Protein AF-X1Q453-F1 (afdb_monomer_lite)

Organism: NCBI:txid412755

Radius of gyration: 16.12 Å; chains: 1; bounding box: 34×32×43 Å

Foldseek 3Di:
DPPPPDDDDDDDDDDDDPDPVRLVVVVVVVCVVCVVPVPDDDDDDDDDDDPPPPPD

Sequence (56 aa):
MEQDKKELCTIRIMFPVTSDEQAIEYKRKIAAILSEIPDAQIQFSLMSGRPTIPTT

Structure (mmCIF, N/CA/C/O backbone):
data_AF-X1Q453-F1
#
_entry.id   AF-X1Q453-F1
#
loop_
_atom_site.group_PDB
_atom_site.id
_atom_site.type_symbol
_atom_site.label_atom_id
_atom_site.label_alt_id
_atom_site.label_comp_id
_atom_site.label_asym_id
_atom_site.label_entity_id
_atom_site.label_seq_id
_atom_site.pdbx_PDB_ins_code
_atom_site.Cartn_x
_atom_site.Cartn_y
_atom_site.Cartn_z
_atom_site.occupancy
_atom_site.B_iso_or_equiv
_atom_site.auth_seq_id
_atom_site.auth_comp_id
_atom_site.auth_asym_id
_atom_site.auth_atom_id
_atom_site.pdbx_PDB_model_num
ATOM 1 N N . MET A 1 1 ? -10.743 6.000 34.209 1.00 47.84 1 MET A N 1
ATOM 2 C CA . MET A 1 1 ? -10.471 6.515 32.854 1.00 47.84 1 MET A CA 1
ATOM 3 C C . MET A 1 1 ? -9.969 5.336 32.054 1.00 47.84 1 MET A C 1
ATOM 5 O O . MET A 1 1 ? -8.847 4.901 32.275 1.00 47.84 1 MET A O 1
ATOM 9 N N . GLU A 1 2 ? -10.851 4.731 31.268 1.00 58.28 2 GLU A N 1
ATOM 10 C CA . GLU A 1 2 ? -10.503 3.629 30.375 1.00 58.28 2 GLU A CA 1
ATOM 11 C C . GLU A 1 2 ? -9.590 4.227 29.302 1.00 58.28 2 GLU A C 1
ATOM 13 O O . GLU A 1 2 ? -10.013 5.091 28.540 1.00 58.28 2 GLU A O 1
ATOM 18 N N . GLN A 1 3 ? -8.292 3.917 29.356 1.00 60.28 3 GLN A N 1
ATOM 19 C CA . GLN A 1 3 ? -7.380 4.327 28.294 1.00 60.28 3 GLN A CA 1
ATOM 20 C C . GLN A 1 3 ? -7.852 3.625 27.029 1.00 60.28 3 GLN A C 1
ATOM 22 O O . GLN A 1 3 ? -7.810 2.398 26.966 1.00 60.28 3 GLN A O 1
ATOM 27 N N . ASP A 1 4 ? -8.322 4.419 26.072 1.00 61.22 4 ASP A N 1
ATOM 28 C CA . ASP A 1 4 ? -8.639 4.036 24.702 1.00 61.22 4 ASP A CA 1
ATOM 29 C C . ASP A 1 4 ? -7.458 3.211 24.155 1.00 61.22 4 ASP A C 1
ATOM 31 O O . ASP A 1 4 ? -6.419 3.751 23.763 1.00 61.22 4 ASP A O 1
ATOM 35 N N . LYS A 1 5 ? -7.546 1.878 24.267 1.00 63.41 5 LYS A N 1
ATOM 36 C CA . LYS A 1 5 ? -6.484 0.942 23.883 1.00 63.41 5 LYS A CA 1
ATOM 37 C C . LYS A 1 5 ? -6.453 0.883 22.362 1.00 63.41 5 LYS A C 1
ATOM 39 O O . LYS A 1 5 ? -6.985 -0.031 21.745 1.00 63.41 5 LYS A O 1
ATOM 44 N N . LYS A 1 6 ? -5.848 1.893 21.745 1.00 72.38 6 LYS A N 1
ATOM 45 C CA . LYS A 1 6 ? -5.533 1.869 20.320 1.00 72.38 6 LYS A CA 1
ATOM 46 C C . LYS A 1 6 ? -4.371 0.905 20.114 1.00 72.38 6 LYS A C 1
ATOM 48 O O . LYS A 1 6 ? -3.231 1.209 20.459 1.00 72.38 6 LYS A O 1
ATOM 53 N N . GLU A 1 7 ? -4.672 -0.282 19.605 1.00 80.75 7 GLU A N 1
ATOM 54 C CA . GLU A 1 7 ? -3.659 -1.258 19.214 1.00 80.75 7 GLU A CA 1
ATOM 55 C C . GLU A 1 7 ? -3.042 -0.842 17.874 1.00 80.75 7 GLU A C 1
ATOM 57 O O . GLU A 1 7 ? -3.747 -0.599 16.894 1.00 80.75 7 GLU A O 1
ATOM 62 N N . LEU A 1 8 ? -1.712 -0.731 17.830 1.00 82.69 8 LEU A N 1
ATOM 63 C CA . LEU A 1 8 ? -0.988 -0.401 16.606 1.00 82.69 8 LEU A CA 1
ATOM 64 C C . LEU A 1 8 ? -0.649 -1.689 15.851 1.00 82.69 8 LEU A C 1
ATOM 66 O O . LEU A 1 8 ? 0.151 -2.500 16.320 1.00 82.69 8 LEU A O 1
ATOM 70 N N . CYS A 1 9 ? -1.219 -1.863 14.662 1.00 82.81 9 CYS A N 1
ATOM 71 C CA . CYS A 1 9 ? -0.833 -2.945 13.762 1.00 82.81 9 CYS A CA 1
ATOM 72 C C . CYS A 1 9 ? 0.362 -2.503 12.901 1.00 82.81 9 CYS A C 1
ATOM 74 O O . CYS A 1 9 ? 0.230 -1.614 12.061 1.00 82.81 9 CYS A O 1
ATOM 76 N N . THR A 1 10 ? 1.527 -3.128 13.096 1.00 86.06 10 THR A N 1
ATOM 77 C CA . THR A 1 10 ? 2.746 -2.837 12.323 1.00 86.06 10 THR A CA 1
ATOM 78 C C . THR A 1 10 ? 3.095 -4.012 11.418 1.00 86.06 10 THR A C 1
ATOM 80 O O . THR A 1 10 ? 3.342 -5.117 11.896 1.00 86.06 10 THR A O 1
ATOM 83 N N . ILE A 1 11 ? 3.189 -3.763 10.110 1.00 84.38 11 ILE A N 1
ATOM 84 C CA . ILE A 1 11 ? 3.583 -4.761 9.108 1.00 84.38 11 ILE A CA 1
ATOM 85 C C . ILE A 1 11 ? 4.814 -4.244 8.360 1.00 84.38 11 ILE A C 1
ATOM 87 O O . ILE A 1 11 ? 4.803 -3.138 7.822 1.00 84.38 11 ILE A O 1
ATOM 91 N N . ARG A 1 12 ? 5.881 -5.050 8.299 1.00 85.62 12 ARG A N 1
ATOM 92 C CA . ARG A 1 12 ? 7.098 -4.741 7.533 1.00 85.62 12 ARG A CA 1
ATOM 93 C C . ARG A 1 12 ? 7.197 -5.658 6.319 1.00 85.62 12 ARG A C 1
ATOM 95 O O . ARG A 1 12 ? 7.457 -6.847 6.465 1.00 85.62 12 ARG A O 1
ATOM 102 N N . ILE A 1 13 ? 7.033 -5.088 5.128 1.00 83.19 13 ILE A N 1
ATOM 103 C CA . ILE A 1 13 ? 7.102 -5.804 3.848 1.00 83.19 13 ILE A CA 1
ATOM 104 C C . ILE A 1 13 ? 8.382 -5.377 3.126 1.00 83.19 13 ILE A C 1
ATOM 106 O O . ILE A 1 13 ? 8.635 -4.185 2.971 1.00 83.19 13 ILE A O 1
ATOM 110 N N . MET A 1 14 ? 9.205 -6.339 2.707 1.00 85.25 14 MET A N 1
ATOM 111 C CA . MET A 1 14 ? 10.459 -6.095 1.987 1.00 85.25 14 MET A CA 1
ATOM 112 C C . MET A 1 14 ? 10.491 -6.974 0.743 1.00 85.25 14 MET A C 1
ATOM 114 O O . MET A 1 14 ? 10.345 -8.189 0.841 1.00 85.25 14 MET A O 1
ATOM 118 N N . PHE A 1 15 ? 10.683 -6.361 -0.418 1.00 84.00 15 PHE A N 1
ATOM 119 C CA . PHE A 1 15 ? 10.769 -7.051 -1.699 1.00 84.00 15 PHE A CA 1
ATOM 120 C C . PHE A 1 15 ? 11.798 -6.348 -2.592 1.00 84.00 15 PHE A C 1
ATOM 122 O O . PHE A 1 15 ? 11.998 -5.137 -2.450 1.00 84.00 15 PHE A O 1
ATOM 129 N N . PRO A 1 16 ? 12.486 -7.086 -3.481 1.00 87.62 16 PRO A N 1
ATOM 130 C CA . PRO A 1 16 ? 13.393 -6.478 -4.440 1.00 87.62 16 PRO A CA 1
ATOM 131 C C . PRO A 1 16 ? 12.602 -5.650 -5.456 1.00 87.62 16 PRO A C 1
ATOM 133 O O . PRO A 1 16 ? 11.548 -6.072 -5.928 1.00 87.62 16 PRO A O 1
ATOM 136 N N . VAL A 1 17 ? 13.141 -4.486 -5.806 1.00 89.00 17 VAL A N 1
ATOM 137 C CA . VAL A 1 17 ? 12.640 -3.638 -6.893 1.00 89.00 17 VAL A CA 1
ATOM 138 C C . VAL A 1 17 ? 13.707 -3.526 -7.967 1.00 89.00 17 VAL A C 1
ATOM 140 O O . VAL A 1 17 ? 14.898 -3.482 -7.661 1.00 89.00 17 VAL A O 1
ATOM 143 N N . THR A 1 18 ? 13.292 -3.490 -9.229 1.00 88.19 18 THR A N 1
ATOM 144 C CA . THR A 1 18 ? 14.217 -3.379 -10.366 1.00 88.19 18 THR A CA 1
ATOM 145 C C . THR A 1 18 ? 14.580 -1.932 -10.687 1.00 88.19 18 THR A C 1
ATOM 147 O O . THR A 1 18 ? 15.574 -1.686 -11.366 1.00 88.19 18 THR A O 1
ATOM 150 N N . SER A 1 19 ? 13.772 -0.967 -10.237 1.00 88.50 19 SER A N 1
ATOM 151 C CA . SER A 1 19 ? 13.962 0.466 -10.491 1.00 88.50 19 SER A CA 1
ATOM 152 C C . SER A 1 19 ? 13.231 1.318 -9.451 1.00 88.50 19 SER A C 1
ATOM 154 O O . SER A 1 19 ? 12.219 0.888 -8.890 1.00 88.50 19 SER A O 1
ATOM 156 N N . ASP A 1 20 ? 13.689 2.554 -9.240 1.00 87.38 20 ASP A N 1
ATOM 157 C CA . ASP A 1 20 ? 13.040 3.531 -8.356 1.00 87.38 20 ASP A CA 1
ATOM 158 C C . ASP A 1 20 ? 11.577 3.799 -8.743 1.00 87.38 20 ASP A C 1
ATOM 160 O O . ASP A 1 20 ? 10.710 3.902 -7.875 1.00 87.38 20 ASP A O 1
ATOM 164 N N . GLU A 1 21 ? 11.273 3.838 -10.044 1.00 91.19 21 GLU A N 1
ATOM 165 C CA . GLU A 1 21 ? 9.913 4.040 -10.562 1.00 91.19 21 GLU A CA 1
ATOM 166 C C . GLU A 1 21 ? 8.948 2.950 -10.090 1.00 91.19 21 GLU A C 1
ATOM 168 O O . GLU A 1 21 ? 7.839 3.241 -9.636 1.00 91.19 21 GLU A O 1
ATOM 173 N N . GLN A 1 22 ? 9.400 1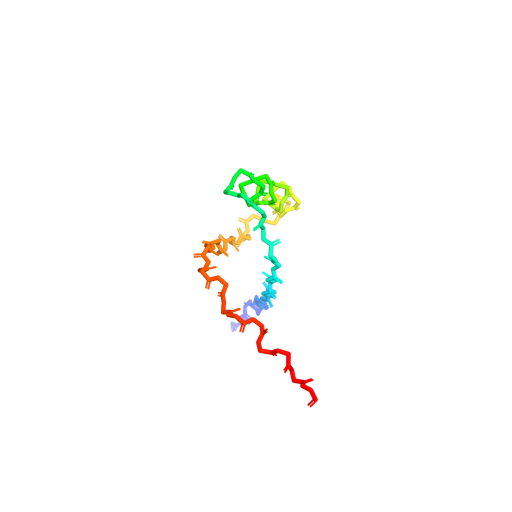.694 -10.117 1.00 90.75 22 GLN A N 1
ATOM 174 C CA . GLN A 1 22 ? 8.623 0.560 -9.634 1.00 90.75 22 GLN A CA 1
ATOM 175 C C . GLN A 1 22 ? 8.355 0.689 -8.126 1.00 90.75 22 GLN A C 1
ATOM 177 O O . GLN A 1 22 ? 7.237 0.459 -7.663 1.00 90.75 22 GLN A O 1
ATOM 182 N N . ALA A 1 23 ? 9.351 1.122 -7.351 1.00 89.44 23 ALA A N 1
ATOM 183 C CA . ALA A 1 23 ? 9.191 1.337 -5.917 1.00 89.44 23 ALA A CA 1
ATOM 184 C C . ALA A 1 23 ? 8.179 2.455 -5.603 1.00 89.44 23 ALA A C 1
ATOM 186 O O . ALA A 1 23 ? 7.352 2.319 -4.695 1.00 89.44 23 ALA A O 1
ATOM 187 N N . ILE A 1 24 ? 8.203 3.541 -6.379 1.00 91.12 24 ILE A N 1
ATOM 188 C CA . ILE A 1 24 ? 7.250 4.652 -6.267 1.00 91.12 24 ILE A CA 1
ATOM 189 C C . ILE A 1 24 ? 5.836 4.193 -6.633 1.00 91.12 24 ILE A C 1
ATOM 191 O O . ILE A 1 24 ? 4.881 4.563 -5.945 1.00 91.12 24 ILE A O 1
ATOM 195 N N . GLU A 1 25 ? 5.681 3.380 -7.678 1.00 92.75 25 GLU A N 1
ATOM 196 C CA . GLU A 1 25 ? 4.383 2.830 -8.068 1.00 92.75 25 GLU A CA 1
ATOM 197 C C . GLU A 1 25 ? 3.777 1.984 -6.942 1.00 92.75 25 GLU A C 1
ATOM 199 O O . GLU A 1 25 ? 2.621 2.193 -6.562 1.00 92.75 25 GLU A O 1
ATOM 204 N N . TYR A 1 26 ? 4.561 1.086 -6.339 1.00 90.62 26 TYR A N 1
ATOM 205 C CA . TYR A 1 26 ? 4.095 0.283 -5.210 1.00 90.62 26 TYR A CA 1
ATOM 206 C C . TYR A 1 26 ? 3.747 1.134 -3.995 1.00 90.62 26 TYR A C 1
ATOM 208 O O . TYR A 1 26 ? 2.693 0.926 -3.395 1.00 90.62 26 TYR A O 1
ATOM 216 N N . LYS A 1 27 ? 4.563 2.143 -3.666 1.00 89.38 27 LYS A N 1
ATOM 217 C CA . LYS A 1 27 ? 4.238 3.097 -2.599 1.00 89.38 27 LYS A CA 1
ATOM 218 C C . LYS A 1 27 ? 2.875 3.752 -2.840 1.00 89.38 27 LYS A C 1
ATOM 220 O O . LYS A 1 27 ? 2.082 3.850 -1.908 1.00 89.38 27 LYS A O 1
ATOM 225 N N . ARG A 1 28 ? 2.584 4.187 -4.073 1.00 92.12 28 ARG A N 1
ATOM 226 C CA . ARG A 1 28 ? 1.294 4.803 -4.434 1.00 92.12 28 ARG A CA 1
ATOM 227 C C . ARG A 1 28 ? 0.133 3.822 -4.304 1.00 92.12 28 ARG A C 1
ATOM 229 O O . ARG A 1 28 ? -0.889 4.187 -3.738 1.00 92.12 28 ARG A O 1
ATOM 236 N N . LYS A 1 29 ? 0.299 2.584 -4.780 1.00 92.25 29 LYS A N 1
ATOM 237 C CA . LYS A 1 29 ? -0.718 1.526 -4.658 1.00 92.25 29 LYS A CA 1
ATOM 238 C C . LYS A 1 29 ? -1.032 1.219 -3.191 1.00 92.25 29 LYS A C 1
ATOM 240 O O . LYS A 1 29 ? -2.197 1.182 -2.816 1.00 92.25 29 LYS A O 1
ATOM 245 N N . ILE A 1 30 ? -0.004 1.075 -2.354 1.00 89.88 30 ILE A N 1
ATOM 246 C CA . ILE A 1 30 ? -0.159 0.831 -0.912 1.00 89.88 30 ILE A CA 1
ATOM 247 C C . ILE A 1 30 ? -0.830 2.029 -0.227 1.00 89.88 30 ILE A C 1
ATOM 249 O O . ILE A 1 30 ? -1.739 1.838 0.573 1.00 89.88 30 ILE A O 1
ATOM 253 N N . ALA A 1 31 ? -0.440 3.258 -0.574 1.00 90.06 31 ALA A N 1
ATOM 254 C CA . ALA A 1 31 ? -1.073 4.467 -0.048 1.00 90.06 31 ALA A CA 1
ATOM 255 C C . ALA A 1 31 ? -2.552 4.585 -0.423 1.00 90.06 31 ALA A C 1
ATOM 257 O O . ALA A 1 31 ? -3.353 4.983 0.414 1.00 90.06 31 ALA A O 1
ATOM 258 N N . ALA A 1 32 ? -2.922 4.204 -1.647 1.00 92.94 32 ALA A N 1
ATOM 259 C CA . ALA A 1 32 ? -4.317 4.184 -2.069 1.00 92.94 32 ALA A CA 1
ATOM 260 C C . ALA A 1 32 ? -5.142 3.165 -1.265 1.00 92.94 32 ALA A C 1
ATOM 262 O O . ALA A 1 32 ? -6.233 3.497 -0.817 1.00 92.94 32 ALA A O 1
ATOM 263 N N . ILE A 1 33 ? -4.604 1.962 -1.027 1.00 90.81 33 ILE A N 1
ATOM 264 C CA . ILE A 1 33 ? -5.268 0.922 -0.221 1.00 90.81 33 ILE A CA 1
ATOM 265 C C . ILE A 1 33 ? -5.428 1.375 1.237 1.00 90.81 33 ILE A C 1
ATOM 267 O O . ILE A 1 33 ?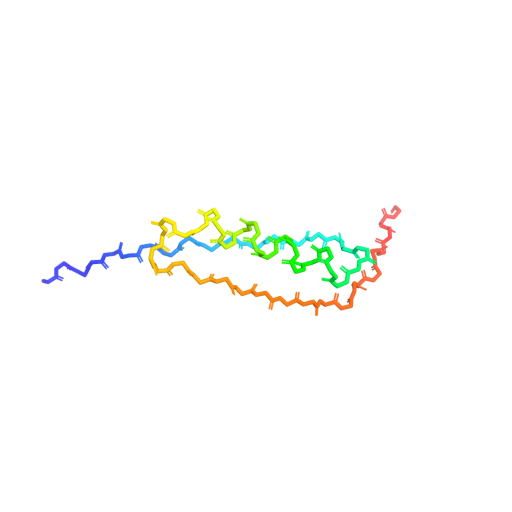 -6.470 1.170 1.844 1.00 90.81 33 ILE A O 1
ATOM 271 N N . LEU A 1 34 ? -4.403 2.014 1.803 1.00 88.94 34 LEU A N 1
ATOM 272 C CA . LEU A 1 34 ? -4.425 2.495 3.186 1.00 88.94 34 LEU A CA 1
ATOM 273 C C . LEU A 1 34 ? -5.174 3.825 3.360 1.00 88.94 34 LEU A C 1
ATOM 275 O O . LEU A 1 34 ? -5.300 4.294 4.487 1.00 88.94 34 LEU A O 1
ATOM 279 N N . SER A 1 35 ? -5.695 4.421 2.283 1.00 88.81 35 SER A N 1
ATOM 280 C CA . SER A 1 35 ? -6.395 5.711 2.330 1.00 88.81 35 SER A CA 1
ATOM 281 C C . SER A 1 35 ? -7.682 5.673 3.158 1.00 88.81 35 SER A C 1
ATOM 283 O O . SER A 1 35 ? -8.166 6.728 3.561 1.00 88.81 35 SER A O 1
ATOM 285 N N . GLU A 1 36 ? -8.242 4.488 3.404 1.00 89.88 36 GLU A N 1
ATOM 286 C CA . GLU A 1 36 ? -9.429 4.299 4.246 1.00 89.88 36 GLU A CA 1
ATOM 287 C C . GLU A 1 36 ? -9.106 4.351 5.750 1.00 89.88 36 GLU A C 1
ATOM 289 O O . GLU A 1 36 ? -10.009 4.472 6.575 1.00 89.88 36 GLU A O 1
ATOM 294 N N . ILE A 1 37 ? -7.820 4.287 6.118 1.00 88.31 37 ILE A N 1
ATOM 295 C CA . ILE A 1 37 ? -7.350 4.333 7.503 1.00 88.31 37 ILE A CA 1
ATOM 296 C C . ILE A 1 37 ? -6.712 5.714 7.740 1.00 88.31 37 ILE A C 1
ATOM 298 O O . ILE A 1 37 ? -5.565 5.932 7.348 1.00 88.31 37 ILE A O 1
ATOM 302 N N . PRO A 1 38 ? -7.412 6.662 8.391 1.00 80.38 38 PRO A N 1
ATOM 303 C CA . PRO A 1 38 ? -6.956 8.053 8.510 1.00 80.38 38 PRO A CA 1
ATOM 304 C C . PRO A 1 38 ? -5.644 8.210 9.295 1.00 80.38 38 PRO A C 1
ATOM 306 O O . PRO A 1 38 ? -4.887 9.145 9.051 1.00 80.38 38 PRO A O 1
ATOM 309 N N . ASP A 1 39 ? -5.354 7.282 10.207 1.00 84.69 39 ASP A N 1
ATOM 310 C CA . ASP A 1 39 ? -4.139 7.268 11.026 1.00 84.69 39 ASP A CA 1
ATOM 311 C C . ASP A 1 39 ? -3.008 6.402 10.431 1.00 84.69 39 ASP A C 1
ATOM 313 O O . ASP A 1 39 ? -1.965 6.217 11.065 1.00 84.69 39 ASP A O 1
ATOM 317 N N . ALA A 1 40 ? -3.180 5.839 9.227 1.00 84.62 40 ALA A N 1
ATOM 318 C CA . ALA A 1 40 ? -2.163 4.983 8.623 1.00 84.62 40 ALA A CA 1
ATOM 319 C C . ALA A 1 40 ? -0.932 5.790 8.195 1.00 84.62 40 ALA A C 1
ATOM 321 O O . ALA A 1 40 ? -0.998 6.696 7.365 1.00 84.62 40 ALA A O 1
ATOM 322 N N . GLN A 1 41 ? 0.231 5.401 8.719 1.00 84.88 41 GLN A N 1
ATOM 323 C CA . GLN A 1 41 ? 1.520 5.961 8.324 1.00 84.88 41 GLN A CA 1
ATOM 324 C C . GLN A 1 41 ? 2.324 4.946 7.518 1.00 84.88 41 GLN A C 1
ATOM 326 O O . GLN A 1 41 ? 2.489 3.794 7.918 1.00 84.88 41 GLN A O 1
ATOM 331 N N . ILE A 1 42 ? 2.868 5.391 6.386 1.00 85.56 42 ILE A N 1
ATOM 332 C CA . ILE A 1 42 ? 3.686 4.555 5.505 1.00 85.56 42 ILE A CA 1
ATOM 333 C C . ILE A 1 42 ? 5.140 4.971 5.653 1.00 85.56 42 ILE A C 1
ATOM 335 O O . ILE A 1 42 ? 5.551 6.032 5.180 1.00 85.56 42 ILE A O 1
ATOM 339 N N . GLN A 1 43 ? 5.937 4.102 6.264 1.00 84.38 43 GLN A N 1
ATOM 340 C CA . GLN A 1 43 ? 7.383 4.259 6.303 1.00 84.38 43 GLN A CA 1
ATOM 341 C C . GLN A 1 43 ? 7.997 3.593 5.066 1.00 84.38 43 GLN A C 1
ATOM 343 O O . GLN A 1 43 ? 8.087 2.372 4.976 1.00 84.38 43 GLN A O 1
ATOM 348 N N . PHE A 1 44 ? 8.392 4.410 4.089 1.00 83.94 44 PHE A N 1
ATOM 349 C CA . PHE A 1 44 ? 9.038 3.957 2.857 1.00 83.94 44 PHE A CA 1
ATOM 350 C C . PHE A 1 44 ? 10.542 4.235 2.916 1.00 83.94 44 PHE A C 1
ATOM 352 O O . PHE A 1 44 ? 10.963 5.347 3.237 1.00 83.94 44 PHE A O 1
ATOM 359 N N . SER A 1 45 ? 11.368 3.240 2.599 1.00 83.25 45 SER A N 1
ATOM 360 C CA . SER A 1 45 ? 12.822 3.398 2.504 1.00 83.25 45 SER A CA 1
ATOM 361 C C . SER A 1 45 ? 13.392 2.428 1.477 1.00 83.25 45 SER A C 1
ATOM 363 O O . SER A 1 45 ? 13.115 1.232 1.539 1.00 83.25 45 SER A O 1
ATOM 365 N N . LEU A 1 46 ? 14.207 2.943 0.558 1.00 81.38 46 LEU A N 1
ATOM 366 C CA . LEU A 1 46 ? 15.030 2.125 -0.325 1.00 81.38 46 LEU A CA 1
ATOM 367 C C . LEU A 1 46 ? 16.324 1.789 0.411 1.00 81.38 46 LEU A C 1
ATOM 369 O O . LEU A 1 46 ? 17.049 2.680 0.848 1.00 81.38 46 LEU A O 1
ATOM 373 N N . MET A 1 47 ? 16.598 0.500 0.577 1.00 79.94 47 MET A N 1
ATOM 374 C CA . MET A 1 47 ? 17.877 0.022 1.089 1.00 79.94 47 MET A CA 1
ATOM 375 C C . MET A 1 47 ? 18.599 -0.677 -0.051 1.00 79.94 47 MET A C 1
ATOM 377 O O . MET A 1 47 ? 17.995 -1.505 -0.735 1.00 79.94 47 MET A O 1
ATOM 381 N N . SER A 1 48 ? 19.886 -0.383 -0.233 1.00 71.75 48 SER A N 1
ATOM 382 C CA . 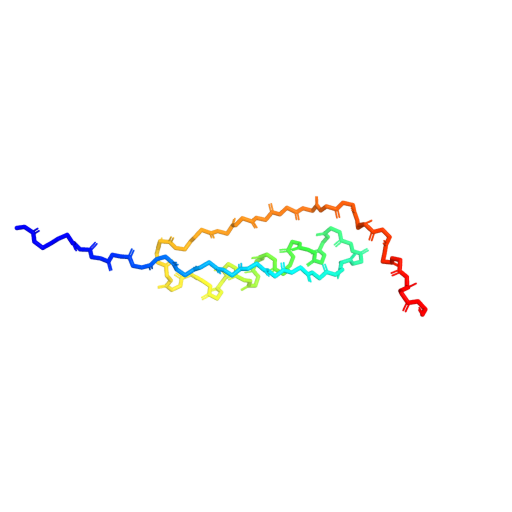SER A 1 48 ? 20.744 -1.195 -1.093 1.00 71.75 48 SER A CA 1
ATOM 383 C C . SER A 1 48 ? 20.653 -2.635 -0.600 1.00 71.75 48 SER A C 1
ATOM 385 O O .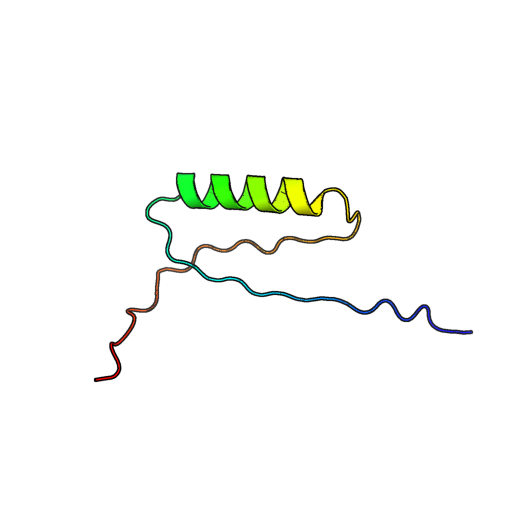 SER A 1 48 ? 20.954 -2.907 0.567 1.00 71.75 48 SER A O 1
ATOM 387 N N . GLY A 1 49 ? 20.137 -3.524 -1.453 1.00 64.38 49 GLY A N 1
ATOM 388 C CA . GLY A 1 49 ? 19.868 -4.907 -1.084 1.00 64.38 49 GLY A CA 1
ATOM 389 C C . GLY A 1 49 ? 21.105 -5.513 -0.438 1.00 64.38 49 GLY A C 1
ATOM 390 O O . GLY A 1 49 ? 22.190 -5.477 -1.019 1.00 64.38 49 GLY A O 1
ATOM 391 N N . ARG A 1 50 ? 20.961 -6.057 0.778 1.00 59.53 50 ARG A N 1
ATOM 392 C CA . ARG A 1 50 ? 21.993 -6.967 1.280 1.00 59.53 50 ARG A CA 1
ATOM 393 C C . ARG A 1 50 ? 22.110 -8.081 0.242 1.00 59.53 50 ARG A C 1
ATOM 395 O O . ARG A 1 50 ? 21.059 -8.587 -0.160 1.00 59.53 50 ARG A O 1
ATOM 402 N N . PRO A 1 51 ? 23.323 -8.463 -0.196 1.00 58.91 51 PRO A N 1
ATOM 403 C CA . PRO A 1 51 ? 23.467 -9.660 -1.004 1.00 58.91 51 PRO A CA 1
ATOM 404 C C . PRO A 1 51 ? 22.771 -10.782 -0.239 1.00 58.91 51 PRO A C 1
ATOM 406 O O . PRO A 1 51 ? 23.092 -11.043 0.923 1.00 58.91 51 PRO A O 1
ATOM 409 N N . THR A 1 52 ? 21.743 -11.373 -0.845 1.00 61.03 52 THR A N 1
ATOM 410 C CA . THR A 1 52 ? 21.151 -12.604 -0.339 1.00 61.03 52 THR A CA 1
ATOM 411 C C . THR A 1 52 ? 22.262 -13.629 -0.432 1.00 61.03 52 THR A C 1
ATOM 413 O O . THR A 1 52 ? 22.532 -14.137 -1.516 1.00 61.03 52 THR A O 1
ATOM 416 N N . ILE A 1 53 ? 22.985 -13.846 0.664 1.00 65.94 53 ILE A N 1
ATOM 417 C CA . ILE A 1 53 ? 23.930 -14.950 0.753 1.00 65.94 53 ILE A CA 1
ATOM 418 C C . ILE A 1 53 ? 23.049 -16.192 0.595 1.00 65.94 53 ILE A C 1
ATOM 420 O O . ILE A 1 53 ? 22.164 -16.385 1.435 1.00 65.94 53 ILE A O 1
ATOM 424 N N . PRO A 1 54 ? 23.175 -16.974 -0.489 1.00 59.19 54 PRO A N 1
ATOM 425 C CA . PRO A 1 54 ? 22.475 -18.240 -0.551 1.00 59.19 54 PRO A CA 1
ATOM 426 C C . PRO A 1 54 ? 23.046 -19.097 0.580 1.00 59.19 54 PRO A C 1
ATOM 428 O O . PRO A 1 54 ? 24.239 -19.398 0.594 1.00 59.19 54 PRO A O 1
ATOM 431 N N . THR A 1 55 ? 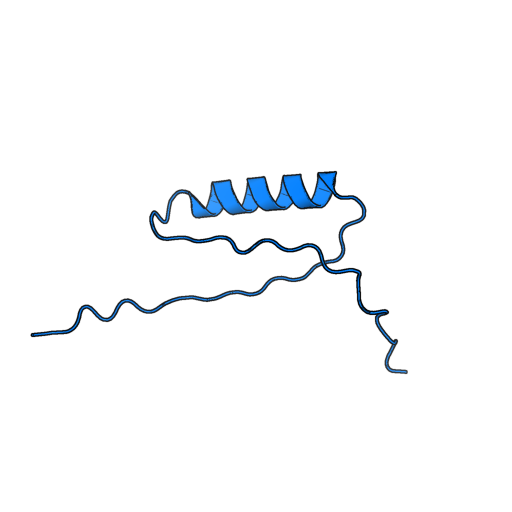22.224 -19.425 1.575 1.00 58.97 55 THR A N 1
ATOM 432 C CA . THR A 1 55 ? 22.564 -20.477 2.532 1.00 58.97 55 THR A CA 1
ATOM 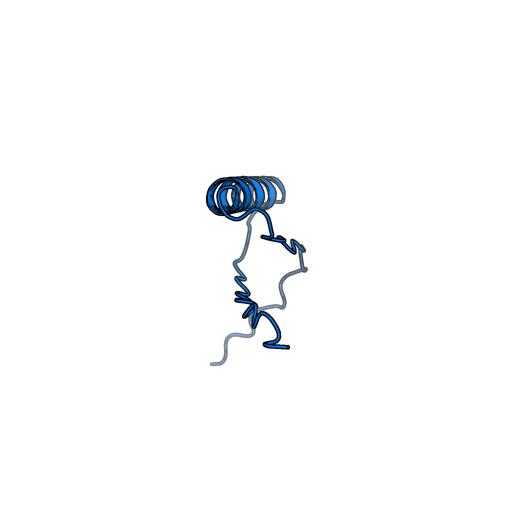433 C C . THR A 1 55 ? 22.483 -21.791 1.760 1.00 58.97 55 THR A C 1
ATOM 435 O O . THR A 1 55 ? 21.381 -22.278 1.509 1.00 58.97 55 THR A O 1
ATOM 438 N N . THR A 1 56 ? 23.638 -22.269 1.290 1.00 55.94 56 THR A N 1
ATOM 439 C CA . THR A 1 56 ? 23.841 -23.635 0.782 1.00 55.94 56 THR A CA 1
ATOM 440 C C . THR A 1 56 ? 23.557 -24.656 1.874 1.00 55.94 56 THR A C 1
ATOM 442 O O . THR A 1 56 ? 23.953 -24.389 3.033 1.00 55.94 56 THR A O 1
#

Secondary structure (DSSP, 8-state):
-----------------SSHHHHHHHHHHHHHHGGG-TT--------PPPP-----

pLDDT: mean 80.12, std 12.19, range [47.84, 92.94]